Protein AF-A0A2V9JKR8-F1 (afdb_monomer)

Structure (mmCIF, N/CA/C/O backbone):
data_AF-A0A2V9JKR8-F1
#
_entry.id   AF-A0A2V9JKR8-F1
#
loop_
_atom_site.group_PDB
_atom_site.id
_atom_site.type_symbol
_atom_site.label_atom_id
_atom_site.label_alt_id
_atom_site.label_comp_id
_atom_site.label_asym_id
_atom_site.label_entity_id
_atom_site.label_seq_id
_atom_site.pdbx_PDB_ins_code
_atom_site.Cartn_x
_atom_site.Cartn_y
_atom_site.Cartn_z
_atom_site.occupancy
_atom_site.B_iso_or_equiv
_atom_site.auth_seq_id
_atom_site.auth_comp_id
_atom_site.auth_asym_id
_atom_site.auth_atom_id
_atom_site.pdbx_PDB_model_num
ATOM 1 N N . MET A 1 1 ? -52.561 -1.393 22.030 1.00 55.09 1 MET A N 1
ATOM 2 C CA . MET A 1 1 ? -52.023 -1.674 20.674 1.00 55.09 1 MET A CA 1
ATOM 3 C C . MET A 1 1 ? -51.229 -0.528 20.023 1.00 55.09 1 MET A C 1
ATOM 5 O O . MET A 1 1 ? -50.607 -0.776 19.005 1.00 55.09 1 MET A O 1
ATOM 9 N N . ARG A 1 2 ? -51.166 0.695 20.588 1.00 51.75 2 ARG A N 1
ATOM 10 C CA . ARG A 1 2 ? -50.441 1.838 19.978 1.00 51.75 2 ARG A CA 1
ATOM 11 C C . ARG A 1 2 ? -49.000 2.059 20.470 1.00 51.75 2 ARG A C 1
ATOM 13 O O . ARG A 1 2 ? -48.299 2.868 19.887 1.00 51.75 2 ARG A O 1
ATOM 20 N N . GLN A 1 3 ? -48.558 1.347 21.512 1.00 48.53 3 GLN A N 1
ATOM 21 C CA . GLN A 1 3 ? -47.196 1.473 22.063 1.00 48.53 3 GLN A CA 1
ATOM 22 C C . GLN A 1 3 ? -46.188 0.477 21.469 1.00 48.53 3 GLN A C 1
ATOM 24 O O . GLN A 1 3 ? -44.988 0.708 21.541 1.00 48.53 3 GLN A O 1
ATOM 29 N N . ILE A 1 4 ? -46.662 -0.599 20.832 1.00 52.06 4 ILE A N 1
ATOM 30 C CA . ILE A 1 4 ? -45.791 -1.630 20.243 1.00 52.06 4 ILE A CA 1
ATOM 31 C C . ILE A 1 4 ? -45.195 -1.148 18.906 1.00 52.06 4 ILE A C 1
ATOM 33 O O . ILE A 1 4 ? -44.068 -1.501 18.573 1.00 52.06 4 ILE A O 1
ATOM 37 N N . LEU A 1 5 ? -45.892 -0.263 18.176 1.00 47.16 5 LEU A N 1
ATOM 38 C CA . LEU A 1 5 ? -45.382 0.310 16.923 1.00 47.16 5 LEU A CA 1
ATOM 39 C C . LEU A 1 5 ? -44.171 1.241 17.127 1.00 47.16 5 LEU A C 1
ATOM 41 O 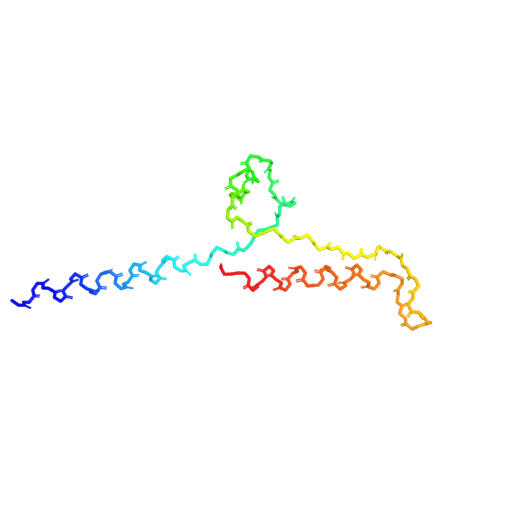O . LEU A 1 5 ? -43.310 1.308 16.255 1.00 47.16 5 LEU A O 1
ATOM 45 N N . SER A 1 6 ? -44.068 1.933 18.266 1.00 47.84 6 SER A N 1
ATOM 46 C CA . SER A 1 6 ? -43.009 2.929 18.495 1.00 47.84 6 SER A CA 1
ATOM 47 C C . SER A 1 6 ? -41.633 2.305 18.750 1.00 47.84 6 SER A C 1
ATOM 49 O O . SER A 1 6 ? -40.618 2.890 18.382 1.00 47.84 6 SER A O 1
ATOM 51 N N . VAL A 1 7 ? -41.581 1.103 19.335 1.00 51.44 7 VAL A N 1
ATOM 52 C CA . VAL A 1 7 ? -40.313 0.415 19.648 1.00 51.44 7 VAL A CA 1
ATOM 53 C C . VAL A 1 7 ? -39.685 -0.199 18.391 1.00 51.44 7 VAL A C 1
ATOM 55 O O . VAL A 1 7 ? -38.470 -0.136 18.213 1.00 51.44 7 VAL A O 1
ATOM 58 N N . ALA A 1 8 ? -40.503 -0.724 17.473 1.00 52.66 8 ALA A N 1
ATOM 59 C CA . ALA A 1 8 ? -40.016 -1.317 16.226 1.00 52.66 8 ALA A CA 1
ATOM 60 C C . ALA A 1 8 ? -39.364 -0.280 15.286 1.00 52.66 8 ALA A C 1
ATOM 62 O O . ALA A 1 8 ? -38.363 -0.580 14.636 1.00 52.66 8 ALA A O 1
ATOM 63 N N . VAL A 1 9 ? -39.880 0.955 15.256 1.00 52.44 9 VAL A N 1
ATOM 64 C CA . VAL A 1 9 ? -39.343 2.044 14.417 1.00 52.44 9 VAL A CA 1
ATOM 65 C C . VAL A 1 9 ? -37.998 2.570 14.946 1.00 52.44 9 VAL A C 1
ATOM 67 O O . VAL A 1 9 ? -37.099 2.850 14.156 1.00 52.44 9 VAL A O 1
ATOM 70 N N . LEU A 1 10 ? -37.813 2.635 16.270 1.00 52.31 10 LEU A N 1
ATOM 71 C CA . LEU A 1 10 ? -36.548 3.056 16.893 1.00 52.31 10 LEU A CA 1
ATOM 72 C C . LEU A 1 10 ? -35.417 2.028 16.708 1.00 52.31 10 LEU A C 1
ATOM 74 O O . LEU A 1 10 ? -34.272 2.414 16.476 1.00 52.31 10 LEU A O 1
ATOM 78 N N . MET A 1 11 ? -35.729 0.728 16.733 1.00 54.19 11 MET A N 1
ATOM 79 C CA . MET A 1 11 ? -34.735 -0.336 16.512 1.00 54.19 11 MET A CA 1
ATOM 80 C C . MET A 1 11 ? -34.256 -0.398 15.051 1.00 54.19 11 MET A C 1
ATOM 82 O O . MET A 1 11 ? -33.073 -0.626 14.796 1.00 54.19 11 MET A O 1
ATOM 86 N N . ALA A 1 12 ? -35.142 -0.132 14.085 1.00 53.28 12 ALA A N 1
ATOM 87 C CA . ALA A 1 12 ? -34.781 -0.095 12.665 1.00 53.28 12 ALA A CA 1
ATOM 88 C C . ALA A 1 12 ? -33.860 1.092 12.310 1.00 53.28 12 ALA A C 1
ATOM 90 O O . ALA A 1 12 ? -32.985 0.957 11.454 1.00 53.28 12 ALA A O 1
ATOM 91 N N . ALA A 1 13 ? -34.007 2.234 12.992 1.00 52.06 13 ALA A N 1
ATOM 92 C CA . ALA A 1 13 ? -33.150 3.404 12.791 1.00 52.06 13 ALA A CA 1
ATOM 93 C C . ALA A 1 13 ? -31.723 3.210 13.351 1.00 52.06 13 ALA A C 1
ATOM 95 O O . ALA A 1 13 ? -30.755 3.653 12.733 1.00 52.06 13 ALA A O 1
ATOM 96 N N . GLY A 1 14 ? -31.570 2.495 14.474 1.00 48.47 14 GLY A N 1
ATOM 97 C CA . GLY A 1 14 ? -30.257 2.199 15.069 1.00 48.47 14 GLY A CA 1
ATOM 98 C C . GLY A 1 14 ? -29.395 1.246 14.230 1.00 48.47 14 GLY A C 1
ATOM 99 O O . GLY A 1 14 ? -28.183 1.430 14.128 1.00 48.47 14 GLY A O 1
ATOM 100 N N . ALA A 1 15 ? -30.017 0.275 13.554 1.00 51.94 15 ALA A N 1
ATOM 101 C CA . ALA A 1 15 ? -29.316 -0.675 12.685 1.00 51.94 15 ALA A CA 1
ATOM 102 C C . ALA A 1 15 ? -28.756 -0.033 11.399 1.00 51.94 15 ALA A C 1
ATOM 104 O O . ALA A 1 15 ? -27.778 -0.526 10.836 1.00 51.94 15 ALA A O 1
ATOM 105 N N . LEU A 1 16 ? -29.350 1.074 10.938 1.00 51.56 16 LEU A N 1
ATOM 106 C CA . LEU A 1 16 ? -28.872 1.812 9.766 1.00 51.56 16 LEU A CA 1
ATOM 107 C C . LEU A 1 16 ? -27.707 2.755 10.113 1.00 51.56 16 LEU A C 1
ATOM 109 O O . LEU A 1 16 ? -26.802 2.925 9.302 1.00 51.56 16 LEU A O 1
ATOM 113 N N . ALA A 1 17 ? -27.687 3.306 11.333 1.00 49.81 17 ALA A N 1
ATOM 114 C CA . ALA A 1 17 ? -26.599 4.150 11.833 1.00 49.81 17 ALA A CA 1
ATOM 115 C C . ALA A 1 17 ? -25.328 3.350 12.187 1.00 49.81 17 ALA A C 1
ATOM 117 O O . ALA A 1 17 ? -24.221 3.855 12.024 1.00 49.81 17 ALA A O 1
ATOM 118 N N . ALA A 1 18 ? -25.468 2.082 1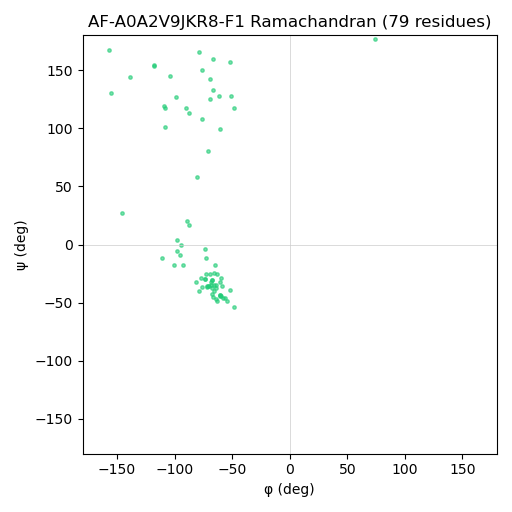2.595 1.00 50.12 18 ALA A N 1
ATOM 119 C CA . ALA A 1 18 ? -24.338 1.177 12.839 1.00 50.12 18 ALA A CA 1
ATOM 120 C C . ALA A 1 18 ? -23.644 0.687 11.550 1.00 50.12 18 ALA A C 1
ATOM 122 O O . ALA A 1 18 ? -22.552 0.135 11.612 1.00 50.12 18 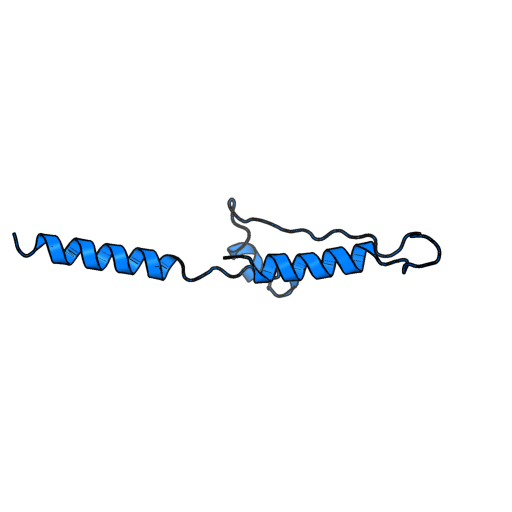ALA A O 1
ATOM 123 N N . ARG A 1 19 ? -24.249 0.920 10.375 1.00 48.62 19 ARG A N 1
ATOM 124 C CA . ARG A 1 19 ? -23.590 0.780 9.062 1.00 48.62 19 ARG A CA 1
ATOM 125 C C . ARG A 1 19 ? -22.863 2.060 8.631 1.00 48.62 19 ARG A C 1
ATOM 127 O O . ARG A 1 19 ? -22.558 2.231 7.452 1.00 48.62 19 ARG A O 1
ATOM 134 N N . GLY A 1 20 ? -22.606 2.967 9.577 1.00 49.12 20 GLY A N 1
ATOM 135 C CA . GLY A 1 20 ? -21.621 4.031 9.439 1.00 49.12 20 G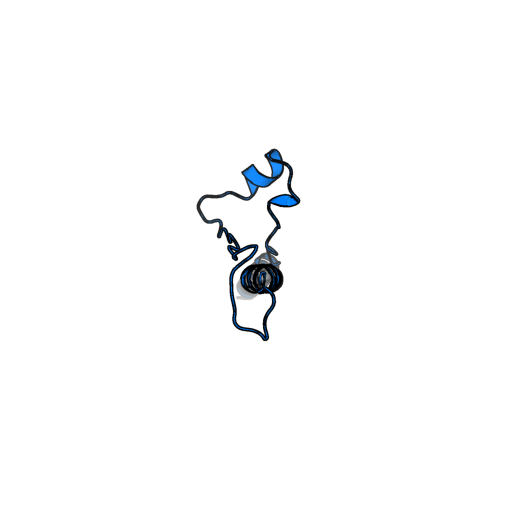LY A CA 1
ATOM 136 C C . GLY A 1 20 ? -20.252 3.401 9.223 1.00 49.12 20 GLY A C 1
ATOM 137 O O . GLY A 1 20 ? -19.635 2.900 10.151 1.00 49.12 20 GLY A O 1
ATOM 138 N N . GLN A 1 21 ? -19.873 3.383 7.955 1.00 58.50 21 GLN A N 1
ATOM 139 C CA . GLN A 1 21 ? -18.801 2.621 7.343 1.00 58.50 21 GLN A CA 1
ATOM 140 C C . GLN A 1 21 ? -17.475 2.722 8.108 1.00 58.50 21 GLN A C 1
ATOM 142 O O . GLN A 1 21 ? -16.889 3.809 8.180 1.00 58.50 21 GLN A O 1
ATOM 147 N N . ASN A 1 22 ? -16.968 1.598 8.617 1.00 59.12 22 ASN A N 1
ATOM 148 C CA . ASN A 1 22 ? -15.563 1.494 8.989 1.00 59.12 22 ASN A CA 1
ATOM 149 C C . ASN A 1 22 ? -14.765 1.472 7.686 1.00 59.12 22 ASN A C 1
ATOM 151 O O . ASN A 1 22 ? -14.353 0.425 7.192 1.00 59.12 22 ASN A O 1
ATOM 155 N N . LYS A 1 23 ? -14.544 2.663 7.119 1.00 78.00 23 LYS A N 1
ATOM 156 C CA . LYS A 1 23 ? -13.573 2.837 6.044 1.00 78.00 23 LYS A CA 1
ATOM 157 C C . LYS A 1 23 ? -12.269 2.208 6.518 1.00 78.00 23 LYS A C 1
ATOM 159 O O . LYS A 1 23 ? -11.797 2.519 7.613 1.00 78.00 23 LYS A O 1
ATOM 164 N N . GLY A 1 24 ? -11.713 1.320 5.706 1.00 90.94 24 GLY A N 1
ATOM 165 C CA . GLY A 1 24 ? -10.414 0.724 5.959 1.00 90.94 24 GLY A CA 1
ATOM 166 C C . GLY A 1 24 ? -9.367 1.803 6.228 1.00 90.94 24 GLY A C 1
ATOM 167 O O . GLY A 1 24 ? -9.511 2.964 5.833 1.00 90.94 24 GLY A O 1
ATOM 168 N N . VAL A 1 25 ? -8.302 1.405 6.911 1.00 94.31 25 VAL A N 1
ATOM 169 C CA . VAL A 1 25 ? -7.190 2.282 7.282 1.00 94.31 25 VAL A CA 1
ATOM 170 C C . VAL A 1 25 ? -5.904 1.799 6.627 1.00 94.31 25 VAL A C 1
ATOM 172 O O . VAL A 1 25 ? -5.757 0.615 6.320 1.00 94.31 25 VAL A O 1
ATOM 175 N N . LEU A 1 26 ? -4.967 2.719 6.422 1.00 96.1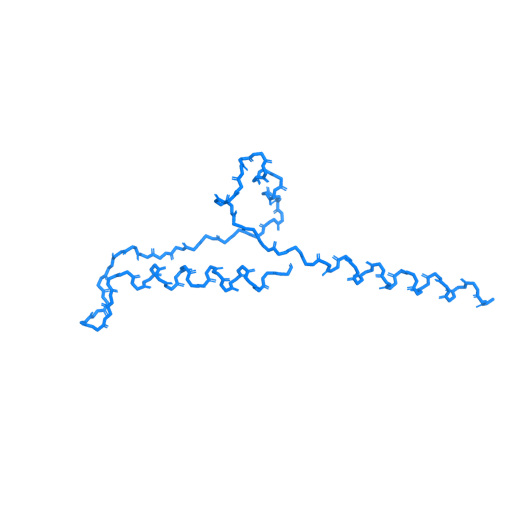9 26 LEU A N 1
ATOM 176 C CA . LEU A 1 26 ? -3.593 2.382 6.078 1.00 96.19 26 LEU A CA 1
ATOM 177 C C . LEU A 1 26 ? -2.806 2.234 7.378 1.00 96.19 26 LEU A C 1
ATOM 179 O O . LEU A 1 26 ? -2.705 3.179 8.157 1.00 96.19 26 LEU A O 1
ATOM 183 N N . LEU A 1 27 ? -2.283 1.033 7.630 1.00 96.19 27 LEU A N 1
ATOM 184 C CA . LEU A 1 27 ? -1.493 0.743 8.831 1.00 96.19 27 LEU A CA 1
ATOM 185 C C . LEU A 1 27 ? -0.239 1.624 8.901 1.00 96.19 27 LEU A C 1
ATOM 187 O O . LEU A 1 27 ? 0.161 2.002 9.998 1.00 96.19 27 LEU A O 1
ATOM 191 N N . GLU A 1 28 ? 0.343 1.985 7.750 1.00 96.81 28 GLU A N 1
ATOM 192 C CA . GLU A 1 28 ? 1.510 2.869 7.666 1.00 96.81 28 GLU A CA 1
ATOM 193 C C . GLU A 1 28 ? 1.254 4.310 8.145 1.00 96.81 28 GLU A C 1
ATOM 195 O O . GLU A 1 28 ? 2.208 5.011 8.477 1.00 96.81 28 GLU A O 1
ATOM 200 N N . ASP A 1 29 ? -0.011 4.732 8.241 1.00 97.38 29 ASP A N 1
ATOM 201 C CA . ASP A 1 29 ? -0.400 6.069 8.710 1.00 97.38 29 ASP A CA 1
ATOM 202 C C . ASP A 1 29 ? -0.725 6.099 10.219 1.00 97.38 29 ASP A C 1
ATOM 204 O O . ASP A 1 29 ? -1.072 7.147 10.772 1.00 97.38 29 ASP A O 1
ATOM 208 N N . LEU A 1 30 ? -0.631 4.954 10.906 1.00 97.19 30 LEU A N 1
ATOM 209 C CA . LEU A 1 30 ? -0.934 4.810 12.329 1.00 97.19 30 LEU A CA 1
ATOM 210 C C . LEU A 1 30 ? 0.342 4.717 13.174 1.00 97.19 30 LEU A C 1
ATOM 212 O O . LEU A 1 30 ? 1.323 4.071 12.813 1.00 97.19 30 LEU A O 1
ATOM 216 N N . THR A 1 31 ? 0.302 5.287 14.378 1.00 98.25 31 THR A N 1
ATOM 217 C CA . THR A 1 31 ? 1.256 4.915 15.436 1.00 98.25 31 THR A CA 1
ATOM 218 C C . THR A 1 31 ? 1.023 3.469 15.876 1.00 98.25 31 THR A C 1
ATOM 220 O O . THR A 1 31 ? -0.081 2.941 15.741 1.00 98.25 31 THR A O 1
ATOM 223 N N . TRP A 1 32 ? 2.018 2.832 16.499 1.00 98.00 32 TRP A N 1
ATOM 224 C CA . TRP A 1 32 ? 1.872 1.450 16.974 1.00 98.00 32 TRP A CA 1
ATOM 225 C C . TRP A 1 32 ? 0.713 1.278 17.979 1.00 98.00 32 TRP A C 1
ATOM 227 O O . TRP A 1 32 ? -0.010 0.291 17.906 1.00 98.00 32 TRP A O 1
ATOM 237 N N . VAL A 1 33 ? 0.467 2.271 18.848 1.00 98.06 33 VAL A N 1
ATOM 238 C CA . VAL A 1 33 ? -0.648 2.271 19.820 1.00 98.06 33 VAL A CA 1
ATOM 239 C C . VAL A 1 33 ? -2.012 2.360 19.122 1.00 98.06 33 VAL A C 1
ATOM 241 O O . VAL A 1 33 ? -3.020 1.878 19.634 1.00 98.06 33 VAL A O 1
ATOM 244 N N . GLN A 1 34 ? -2.084 3.010 17.958 1.00 96.06 34 GLN A N 1
ATOM 245 C CA . GLN A 1 34 ? -3.297 3.034 17.133 1.00 96.06 34 GLN A CA 1
ATOM 246 C C . GLN A 1 34 ? -3.449 1.733 16.337 1.00 96.06 34 GLN A C 1
ATOM 248 O O . GLN A 1 34 ? -4.559 1.213 16.254 1.00 96.06 34 GLN A O 1
ATOM 253 N N . ALA A 1 35 ? -2.350 1.192 15.801 1.00 96.38 35 ALA A N 1
ATOM 254 C CA . ALA A 1 35 ? -2.334 -0.068 15.062 1.00 96.38 35 ALA A CA 1
ATOM 255 C C . ALA A 1 35 ? -2.799 -1.249 15.931 1.00 96.38 35 ALA A C 1
ATOM 257 O O . ALA A 1 35 ? -3.633 -2.037 15.493 1.00 96.38 35 ALA A O 1
ATOM 258 N N . GLU A 1 36 ? -2.342 -1.327 17.185 1.00 96.06 36 GLU A N 1
ATOM 259 C CA . GLU A 1 36 ? -2.777 -2.338 18.162 1.00 96.06 36 GLU A CA 1
ATOM 260 C C . GLU A 1 36 ? -4.309 -2.404 18.290 1.00 96.06 36 GLU A C 1
ATOM 262 O O . GLU A 1 36 ? -4.885 -3.485 18.359 1.00 96.06 36 GLU A O 1
ATOM 267 N N . LYS A 1 37 ? -4.985 -1.250 18.256 1.00 94.06 37 LYS A N 1
ATOM 268 C CA . LYS A 1 37 ? -6.444 -1.164 18.421 1.00 94.06 37 LYS A CA 1
ATOM 269 C C . LYS A 1 37 ? -7.226 -1.678 17.215 1.00 94.06 37 LYS A C 1
ATOM 271 O O . LYS A 1 37 ? -8.382 -2.053 17.380 1.00 94.06 37 LYS A O 1
ATOM 276 N N . VAL A 1 38 ? -6.636 -1.648 16.018 1.00 93.31 38 VAL A N 1
ATOM 277 C CA . VAL A 1 38 ? -7.296 -2.078 14.770 1.00 93.31 38 VAL A CA 1
ATOM 278 C C . VAL A 1 38 ? -6.890 -3.489 14.336 1.00 93.31 38 VAL A C 1
ATOM 280 O O . VAL A 1 38 ? -7.599 -4.107 13.548 1.00 93.31 38 VAL A O 1
ATOM 283 N N . LEU A 1 39 ? -5.786 -4.027 14.866 1.00 93.81 39 LEU A N 1
ATOM 284 C CA . LEU A 1 39 ? -5.332 -5.406 14.651 1.00 93.81 39 LEU A CA 1
ATOM 285 C C . LEU A 1 39 ? -6.085 -6.398 15.561 1.00 93.81 39 LEU A C 1
ATOM 287 O O . LEU A 1 39 ? -5.488 -7.113 16.365 1.00 93.81 39 LEU A O 1
ATOM 291 N N . ALA A 1 40 ? -7.412 -6.429 15.439 1.00 90.44 40 ALA A N 1
ATOM 292 C CA . ALA A 1 40 ? -8.274 -7.383 16.133 1.00 90.44 40 ALA A CA 1
ATOM 293 C C . ALA A 1 40 ? -8.279 -8.765 15.447 1.00 90.44 40 ALA A C 1
ATOM 295 O O . ALA A 1 40 ? -7.851 -8.916 14.304 1.00 90.44 40 ALA A O 1
ATOM 296 N N . ALA A 1 41 ? -8.788 -9.789 16.138 1.00 93.19 41 ALA A N 1
ATOM 297 C CA . ALA A 1 41 ? -8.815 -11.166 15.630 1.00 93.19 41 ALA A CA 1
ATOM 298 C C . ALA A 1 41 ? -9.67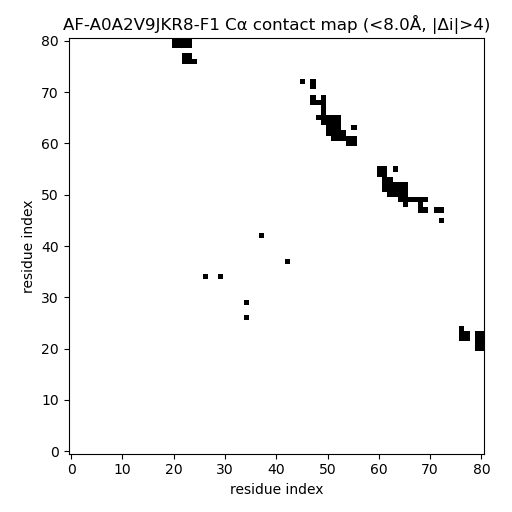4 -11.348 14.360 1.00 93.19 41 ALA A C 1
ATOM 300 O O . ALA A 1 41 ? -9.439 -12.275 13.589 1.00 93.19 41 ALA A O 1
ATOM 301 N N . ASP A 1 42 ? -10.660 -10.478 14.148 1.00 90.44 42 ASP A N 1
ATOM 302 C CA . ASP A 1 42 ? -11.559 -10.452 12.991 1.00 90.44 42 ASP A CA 1
ATOM 303 C C . ASP A 1 42 ? -11.137 -9.432 11.917 1.00 90.44 42 ASP A C 1
ATOM 305 O O . ASP A 1 42 ? -11.828 -9.270 10.908 1.00 90.44 42 ASP A O 1
ATOM 309 N N . ALA A 1 43 ? -9.999 -8.754 12.101 1.00 92.06 43 ALA A N 1
ATOM 310 C CA . ALA A 1 43 ? -9.510 -7.773 11.146 1.00 92.06 43 ALA A CA 1
ATOM 311 C C . ALA A 1 43 ? -9.101 -8.434 9.820 1.00 92.06 43 ALA A C 1
ATOM 313 O O . ALA A 1 43 ? -8.347 -9.409 9.776 1.00 92.06 43 ALA A O 1
ATOM 314 N N . VAL A 1 44 ? -9.546 -7.848 8.707 1.00 93.50 44 VAL A N 1
ATOM 315 C CA . VAL A 1 44 ? -9.086 -8.233 7.369 1.00 93.50 44 VAL A CA 1
ATOM 316 C C . VAL A 1 44 ? -7.835 -7.432 7.030 1.00 93.50 44 VAL A C 1
ATOM 318 O O . VAL A 1 44 ? -7.897 -6.217 6.844 1.00 93.50 44 VAL A O 1
ATOM 321 N N . ILE A 1 45 ? -6.698 -8.119 6.912 1.00 95.12 45 ILE A N 1
ATOM 322 C CA . ILE A 1 45 ? -5.422 -7.500 6.542 1.00 95.12 45 ILE A CA 1
ATOM 323 C C . ILE A 1 45 ? -5.152 -7.706 5.056 1.00 95.12 45 ILE A C 1
ATOM 325 O O . ILE A 1 45 ? -5.143 -8.830 4.554 1.00 95.12 45 ILE A O 1
ATOM 329 N N . VAL A 1 46 ? -4.889 -6.606 4.355 1.00 96.12 46 VAL A N 1
ATOM 330 C CA . VAL A 1 46 ? -4.507 -6.614 2.942 1.00 96.12 46 VAL A CA 1
ATOM 331 C C . VAL A 1 46 ? -3.032 -6.257 2.839 1.00 96.12 46 VAL A C 1
ATOM 333 O O . VAL A 1 46 ? -2.636 -5.149 3.187 1.00 96.12 46 VAL A O 1
ATOM 336 N N . ILE A 1 47 ? -2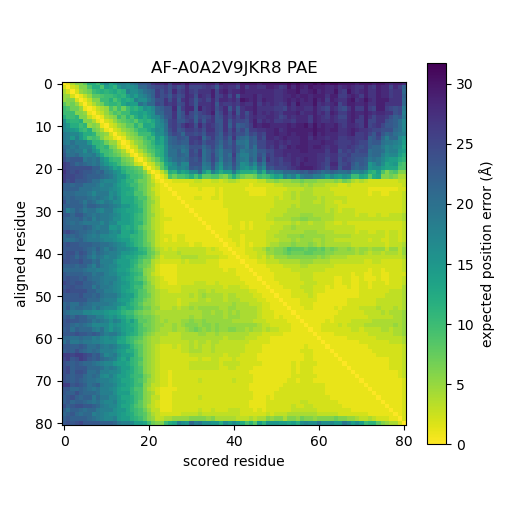.224 -7.185 2.326 1.00 97.50 47 ILE A N 1
ATOM 337 C CA . ILE A 1 47 ? -0.805 -6.958 2.037 1.00 97.50 47 ILE A CA 1
ATOM 338 C C . ILE A 1 47 ? -0.642 -6.904 0.512 1.00 97.50 47 ILE A C 1
ATOM 340 O O . ILE A 1 47 ? -0.655 -7.950 -0.142 1.00 97.50 47 ILE A O 1
ATOM 344 N N . PRO A 1 48 ? -0.531 -5.710 -0.092 1.00 97.38 48 PRO A N 1
ATOM 345 C CA . PRO A 1 48 ? -0.339 -5.585 -1.529 1.00 97.38 48 PRO A CA 1
ATOM 346 C C . PRO A 1 48 ? 1.114 -5.910 -1.880 1.00 97.38 48 PRO A C 1
ATOM 348 O O . PRO A 1 48 ? 2.024 -5.134 -1.603 1.00 97.38 48 PRO A O 1
ATOM 351 N N . ILE A 1 49 ? 1.331 -7.067 -2.505 1.00 97.94 49 ILE A N 1
ATOM 352 C CA . ILE A 1 49 ? 2.658 -7.524 -2.927 1.00 97.94 49 ILE A CA 1
ATOM 353 C C . ILE A 1 49 ? 2.742 -7.454 -4.450 1.00 97.94 49 ILE A C 1
ATOM 355 O O . ILE A 1 49 ? 1.998 -8.127 -5.160 1.00 97.94 49 ILE A O 1
ATOM 359 N N . GLY A 1 50 ? 3.682 -6.657 -4.948 1.00 97.44 50 GLY A N 1
ATOM 360 C CA . GLY A 1 50 ? 4.050 -6.601 -6.358 1.00 97.44 50 GLY A CA 1
ATOM 361 C C . GLY A 1 50 ? 5.563 -6.499 -6.497 1.00 97.44 50 GLY A C 1
ATOM 362 O O . GLY A 1 50 ? 6.222 -5.861 -5.675 1.00 97.44 50 GLY A O 1
ATOM 363 N N . ALA A 1 51 ? 6.130 -7.129 -7.527 1.00 98.25 51 ALA A N 1
ATOM 364 C CA . ALA A 1 51 ? 7.562 -7.043 -7.789 1.00 98.25 51 ALA A CA 1
ATOM 365 C C . ALA A 1 51 ? 7.969 -5.586 -8.063 1.00 98.25 51 ALA A C 1
ATOM 367 O O . ALA A 1 51 ? 7.398 -4.924 -8.935 1.00 98.25 51 ALA A O 1
ATOM 368 N N . ALA A 1 52 ? 8.984 -5.100 -7.340 1.00 98.00 52 ALA A N 1
ATOM 369 C CA . ALA A 1 52 ? 9.529 -3.759 -7.548 1.00 98.00 52 ALA A CA 1
ATOM 370 C C . ALA A 1 52 ? 10.155 -3.606 -8.947 1.00 98.00 52 ALA A C 1
ATOM 372 O O . ALA A 1 52 ? 10.054 -2.538 -9.550 1.00 98.00 52 ALA A O 1
ATOM 373 N N . ALA A 1 53 ? 10.766 -4.673 -9.476 1.00 98.19 53 ALA A N 1
ATOM 374 C CA . ALA A 1 53 ? 11.283 -4.746 -10.838 1.00 98.19 53 ALA A CA 1
ATOM 375 C C . ALA A 1 53 ? 11.364 -6.205 -11.328 1.00 98.19 53 ALA A C 1
ATOM 377 O O . ALA A 1 53 ? 11.943 -7.044 -10.639 1.00 98.19 53 ALA A O 1
ATOM 378 N N . LYS A 1 54 ? 10.831 -6.499 -12.521 1.00 98.25 54 LYS A N 1
ATOM 379 C CA . LYS A 1 54 ? 11.063 -7.738 -13.286 1.00 98.25 54 LYS A CA 1
ATOM 380 C C . LYS A 1 54 ? 10.789 -7.533 -14.786 1.00 98.25 54 LYS A C 1
ATOM 382 O O . LYS A 1 54 ? 10.214 -6.522 -15.167 1.00 98.25 54 LYS A O 1
ATOM 387 N N . GLU A 1 55 ? 11.197 -8.468 -15.639 1.00 98.31 55 GLU A N 1
ATOM 388 C CA . GLU A 1 55 ? 10.945 -8.408 -17.090 1.00 98.31 55 GLU A CA 1
ATOM 389 C C . GLU A 1 55 ? 9.448 -8.606 -17.423 1.00 98.31 55 GLU A C 1
ATOM 391 O O . GLU A 1 55 ? 8.744 -9.349 -16.734 1.00 98.31 55 GLU A O 1
ATOM 396 N N . HIS A 1 56 ? 8.957 -7.875 -18.433 1.00 98.31 56 HIS A N 1
ATOM 397 C CA . HIS A 1 56 ? 7.546 -7.843 -18.849 1.00 98.31 56 HIS A CA 1
ATOM 398 C C . HIS A 1 56 ? 7.365 -7.668 -20.374 1.00 98.31 56 HIS A C 1
ATOM 400 O O . HIS A 1 56 ? 6.371 -7.106 -20.843 1.00 98.31 56 HIS A O 1
ATOM 406 N N . GLY A 1 57 ? 8.332 -8.107 -21.174 1.00 98.25 57 GLY A N 1
ATOM 407 C CA . GLY A 1 57 ? 8.426 -7.809 -22.598 1.00 98.25 57 GLY A CA 1
ATOM 408 C C . GLY A 1 57 ? 8.865 -6.366 -22.895 1.00 98.25 57 GLY A C 1
ATOM 409 O O . GLY A 1 57 ? 8.990 -5.533 -21.995 1.00 98.25 57 GLY A O 1
ATOM 410 N N . PRO A 1 58 ? 9.050 -6.020 -24.183 1.00 97.75 58 PRO A N 1
ATOM 411 C CA . PRO A 1 58 ? 9.611 -4.727 -24.597 1.00 97.75 58 PRO A CA 1
ATOM 412 C C . PRO A 1 58 ? 8.654 -3.532 -24.439 1.00 97.75 58 PRO A C 1
ATOM 414 O O . PRO A 1 58 ? 9.029 -2.400 -24.726 1.00 97.75 58 PRO A O 1
ATOM 417 N N . HIS A 1 59 ? 7.408 -3.767 -24.027 1.00 98.12 59 HIS A N 1
ATOM 418 C CA . HIS A 1 59 ? 6.324 -2.780 -24.039 1.00 98.12 59 HIS A CA 1
ATOM 419 C C . HIS A 1 59 ? 5.881 -2.342 -22.636 1.00 98.12 59 HIS A C 1
ATOM 421 O O . HIS A 1 59 ? 5.144 -1.363 -22.504 1.00 98.12 59 HIS A O 1
ATOM 427 N N . LEU A 1 60 ? 6.324 -3.034 -21.581 1.00 98.12 60 LEU A N 1
ATOM 428 C CA . LEU A 1 60 ? 5.947 -2.739 -20.202 1.00 98.12 60 LEU A CA 1
ATOM 429 C C . LEU A 1 60 ? 7.158 -2.348 -19.359 1.00 98.12 60 LEU A C 1
ATOM 431 O O . LEU A 1 60 ? 8.299 -2.727 -19.606 1.00 98.12 60 LEU A O 1
ATOM 435 N N . ARG A 1 61 ? 6.887 -1.558 -18.321 1.00 98.12 61 ARG A N 1
ATOM 436 C CA . ARG A 1 61 ? 7.901 -1.136 -17.351 1.00 98.12 61 ARG A CA 1
ATOM 437 C C . ARG A 1 61 ? 8.220 -2.287 -16.404 1.00 98.12 61 ARG A C 1
ATOM 439 O O . ARG A 1 61 ? 7.321 -3.025 -16.017 1.00 98.12 61 ARG A O 1
ATOM 446 N N . LEU A 1 62 ? 9.456 -2.334 -15.905 1.00 98.69 62 LEU A N 1
ATOM 447 C CA . LEU A 1 62 ? 9.878 -3.390 -14.979 1.00 98.69 62 LEU A CA 1
ATOM 448 C C . LEU A 1 62 ? 9.055 -3.441 -13.680 1.00 98.69 62 LEU A C 1
ATOM 450 O O . LEU A 1 62 ? 8.884 -4.496 -13.086 1.00 98.69 62 LEU A O 1
ATOM 454 N N . LYS A 1 63 ? 8.525 -2.297 -13.237 1.00 98.62 63 LYS A N 1
ATOM 455 C CA . LYS A 1 63 ? 7.735 -2.159 -12.003 1.00 98.62 63 LYS A CA 1
ATOM 456 C C . LYS A 1 63 ? 6.229 -2.377 -12.189 1.00 98.62 63 LYS A C 1
ATOM 458 O O . LYS A 1 63 ? 5.437 -1.847 -11.410 1.00 98.62 63 LYS A O 1
ATOM 463 N N . ASN A 1 64 ? 5.814 -3.044 -13.266 1.00 98.50 64 ASN A N 1
ATOM 464 C CA . ASN A 1 64 ? 4.399 -3.183 -13.607 1.00 98.50 64 ASN A CA 1
ATOM 465 C C . ASN A 1 64 ? 3.595 -3.815 -12.457 1.00 98.50 64 ASN A C 1
ATOM 467 O O . ASN A 1 64 ? 2.573 -3.260 -12.054 1.00 98.50 64 ASN A O 1
ATOM 471 N N . ASP A 1 65 ? 4.108 -4.895 -11.867 1.00 98.56 65 ASP A N 1
ATOM 472 C CA . ASP A 1 65 ? 3.457 -5.585 -10.746 1.00 98.56 65 ASP A CA 1
ATOM 473 C C . ASP A 1 65 ? 3.277 -4.665 -9.528 1.00 98.56 65 ASP A C 1
ATOM 475 O O . ASP A 1 65 ? 2.194 -4.618 -8.946 1.00 98.56 65 ASP A O 1
ATOM 479 N N . PHE A 1 66 ? 4.298 -3.876 -9.175 1.00 98.62 66 PHE A N 1
ATOM 480 C CA . PHE A 1 66 ? 4.205 -2.889 -8.096 1.00 98.62 66 PHE A CA 1
ATOM 481 C C . PHE A 1 66 ? 3.124 -1.829 -8.361 1.00 98.62 66 PHE A C 1
ATOM 483 O O . PHE A 1 66 ? 2.331 -1.518 -7.474 1.00 98.62 66 PHE A O 1
ATOM 490 N N . ILE A 1 67 ? 3.051 -1.294 -9.588 1.00 98.44 67 ILE A N 1
ATOM 491 C CA . ILE A 1 67 ? 2.030 -0.297 -9.959 1.00 98.44 67 ILE A CA 1
ATOM 492 C C . ILE A 1 67 ? 0.621 -0.874 -9.781 1.00 98.44 67 ILE A C 1
ATOM 494 O O . ILE A 1 67 ? -0.258 -0.192 -9.246 1.00 98.44 67 ILE A O 1
ATOM 498 N N . LEU A 1 68 ? 0.406 -2.114 -10.227 1.00 98.56 68 LEU A N 1
ATOM 499 C CA . LEU A 1 68 ? -0.887 -2.785 -10.116 1.00 98.56 68 LEU A CA 1
ATOM 500 C C . LEU A 1 68 ? -1.255 -3.060 -8.657 1.00 98.56 68 LEU A C 1
ATOM 502 O O . LEU A 1 68 ? -2.377 -2.748 -8.257 1.00 98.56 68 LEU A O 1
ATOM 506 N N . ALA A 1 69 ? -0.318 -3.571 -7.854 1.00 98.62 69 ALA A N 1
ATOM 507 C CA . ALA A 1 69 ? -0.535 -3.824 -6.431 1.00 98.62 69 ALA A CA 1
ATOM 508 C C . ALA A 1 69 ? -0.934 -2.539 -5.683 1.00 98.62 69 ALA A C 1
ATOM 510 O O . ALA A 1 69 ? -1.935 -2.520 -4.966 1.00 98.62 69 ALA A O 1
ATOM 511 N N . GLU A 1 70 ? -0.227 -1.433 -5.926 1.00 98.19 70 GLU A N 1
ATOM 512 C CA . GLU A 1 70 ? -0.533 -0.126 -5.333 1.00 98.19 70 GLU A CA 1
ATOM 513 C C . GLU A 1 70 ? -1.881 0.447 -5.796 1.00 98.19 70 GLU A C 1
ATOM 515 O O . GLU A 1 70 ? -2.629 1.031 -5.006 1.00 98.19 70 GLU A O 1
ATOM 520 N N . TYR A 1 71 ? -2.225 0.287 -7.076 1.00 98.38 71 TYR A N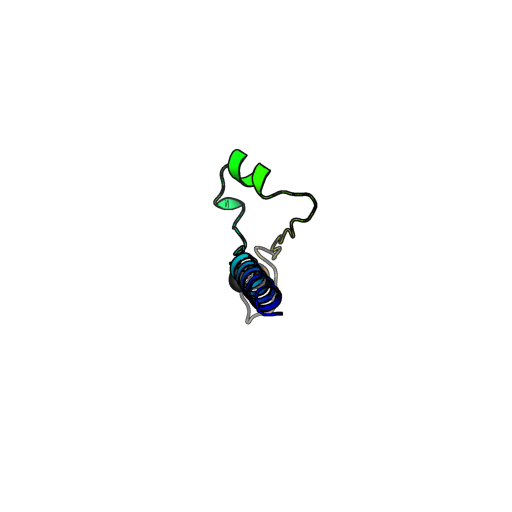 1
ATOM 521 C CA . TYR A 1 71 ? -3.532 0.696 -7.589 1.00 98.38 71 TYR A CA 1
ATOM 522 C C . TYR A 1 71 ? -4.669 -0.094 -6.933 1.00 98.38 71 TYR A C 1
ATOM 524 O O . TYR A 1 71 ? -5.642 0.502 -6.459 1.00 98.38 71 TYR A O 1
ATOM 532 N N . 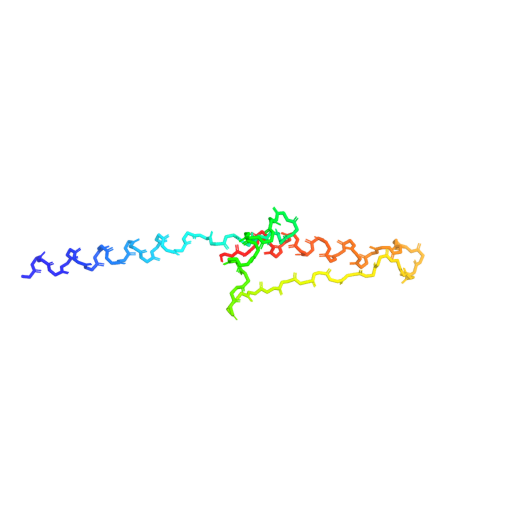LEU A 1 72 ? -4.541 -1.420 -6.874 1.00 98.25 72 LEU A N 1
ATOM 533 C CA . LEU A 1 72 ? -5.559 -2.293 -6.298 1.00 98.25 72 LEU A CA 1
ATOM 534 C C . LEU A 1 72 ? -5.694 -2.085 -4.786 1.00 98.25 72 LEU A C 1
ATOM 536 O O . LEU A 1 72 ? -6.826 -2.017 -4.314 1.00 98.25 72 LEU A O 1
ATOM 540 N N . LYS A 1 73 ? -4.593 -1.851 -4.051 1.00 97.12 73 LYS A N 1
ATOM 541 C CA . LYS A 1 73 ? -4.616 -1.412 -2.640 1.00 97.12 73 LYS A CA 1
ATOM 542 C C . LYS A 1 73 ? -5.578 -0.240 -2.441 1.00 97.12 73 LYS A C 1
ATOM 544 O O . LYS A 1 73 ? -6.499 -0.319 -1.632 1.00 97.12 73 LYS A O 1
ATOM 549 N N . ARG A 1 74 ? -5.409 0.835 -3.224 1.00 96.31 74 ARG A N 1
ATOM 550 C CA . ARG A 1 74 ? -6.257 2.039 -3.131 1.00 96.31 74 ARG A CA 1
ATOM 551 C C . ARG A 1 74 ? -7.717 1.758 -3.484 1.00 96.31 74 ARG A C 1
ATOM 553 O O . ARG A 1 74 ? -8.613 2.326 -2.868 1.00 96.31 74 ARG A O 1
ATOM 560 N N . ARG A 1 75 ? -7.967 0.887 -4.466 1.00 96.81 75 ARG A N 1
ATOM 561 C CA . ARG A 1 75 ? -9.326 0.482 -4.859 1.00 96.81 75 ARG A CA 1
ATOM 562 C C . ARG A 1 75 ? -10.024 -0.330 -3.770 1.00 96.81 75 ARG A C 1
ATOM 564 O O . ARG A 1 75 ? -11.198 -0.078 -3.522 1.00 96.81 75 ARG A O 1
ATOM 571 N N . VAL A 1 76 ? -9.316 -1.264 -3.135 1.00 95.62 76 VAL A N 1
ATOM 572 C CA . VAL A 1 76 ? -9.833 -2.058 -2.012 1.00 95.62 76 VAL A CA 1
ATOM 573 C C . VAL A 1 76 ? -10.129 -1.151 -0.822 1.00 95.62 76 VAL A C 1
ATOM 575 O O . VAL A 1 76 ? -11.236 -1.198 -0.299 1.00 95.62 76 VAL A O 1
ATOM 578 N N . LEU A 1 77 ? -9.201 -0.257 -0.467 1.00 94.38 77 LEU A N 1
ATOM 579 C CA . LEU A 1 77 ? -9.405 0.739 0.587 1.00 94.38 77 LEU A CA 1
ATOM 580 C C . LEU A 1 77 ? -10.663 1.585 0.335 1.00 94.38 77 LEU A C 1
ATOM 582 O O . LEU A 1 77 ? -11.514 1.706 1.208 1.00 94.38 77 LEU A O 1
ATOM 586 N N . ALA A 1 78 ? -10.830 2.114 -0.880 1.00 92.69 78 ALA A N 1
ATOM 587 C CA . ALA A 1 78 ? -11.991 2.933 -1.233 1.00 92.69 78 ALA A CA 1
ATOM 588 C C . ALA A 1 78 ? -13.328 2.166 -1.218 1.00 92.69 78 ALA A C 1
ATOM 590 O O . ALA A 1 78 ? -14.378 2.788 -1.079 1.00 92.69 78 ALA A O 1
ATOM 591 N N . ALA A 1 79 ? -13.296 0.842 -1.396 1.00 92.31 79 ALA A N 1
ATOM 592 C CA . ALA A 1 79 ? -14.480 -0.018 -1.409 1.00 92.31 79 ALA A CA 1
ATOM 593 C C . ALA A 1 79 ? -14.745 -0.724 -0.066 1.00 92.31 79 ALA A C 1
ATOM 595 O O . ALA A 1 79 ? -15.759 -1.409 0.063 1.00 92.31 79 ALA A O 1
ATOM 596 N N . SER A 1 80 ? -13.840 -0.591 0.909 1.00 88.00 80 SER A N 1
ATOM 597 C CA . SER A 1 80 ? -14.028 -1.138 2.252 1.00 88.00 80 SER A CA 1
ATOM 598 C C . SER A 1 80 ? -15.140 -0.374 2.979 1.00 88.00 80 SER A C 1
ATOM 600 O O . SER A 1 80 ? -15.135 0.859 3.018 1.00 88.00 80 SER A O 1
ATOM 602 N N . ASN A 1 81 ? -16.135 -1.123 3.460 1.00 66.25 81 ASN A N 1
ATOM 603 C CA . ASN A 1 81 ? -17.313 -0.616 4.164 1.00 66.25 81 ASN A CA 1
ATOM 604 C C . ASN A 1 81 ? -17.156 -0.798 5.662 1.00 66.25 81 ASN A C 1
ATOM 606 O O . ASN A 1 81 ? -16.765 -1.911 6.071 1.00 66.25 81 ASN A O 1
#

Foldseek 3Di:
DPPVVVVVVVVVVVVVVVPPFPQDDDLVVDDPVRNVVQPDPPHDDDDQDFDCADDDPPPDGRRPRVVVSVVVVVVCSVPHD

Mean predicted aligned error: 10.28 Å

Sequence (81 aa):
MRQILSVAVLMAAGALAARGQNKGVLLEDLTWVQAEKVLAADAVIVIPIGAAAKEHGPHLRLKNDFILAEYLKRRVLAASN

Secondary structure (DSSP, 8-state):
--SHHHHHHHHHHHHHHTTS------GGGS-HHHHHHH--TT---------SS----TTS-TTHHHHHHHHHHHHHHHH--

Solvent-accessible surface area (backbone atoms only — not comparable to full-atom values): 5050 Å² total; per-residue (Å²): 131,78,70,66,62,59,57,57,56,55,54,57,55,53,62,59,58,71,63,62,57,60,57,56,80,62,71,89,81,44,55,71,80,55,40,61,73,61,66,47,98,84,52,87,82,84,81,70,77,39,50,75,65,49,94,58,66,99,86,47,60,42,35,49,47,30,56,50,24,56,51,48,48,54,52,51,43,74,66,36,87

pLDDT: mean 83.61, std 20.02, range [47.16, 98.69]

Radius of gyration: 21.36 Å; Cα contacts (8 Å, |Δi|>4): 50; chains: 1; bounding box: 63×17×47 Å